Protein AF-A0A6P0WTE1-F1 (afdb_monomer_lite)

Structure (mmCIF, N/CA/C/O backbone):
data_AF-A0A6P0WTE1-F1
#
_entry.id   AF-A0A6P0WTE1-F1
#
loop_
_atom_site.group_PDB
_atom_site.id
_atom_site.type_symbol
_atom_site.label_atom_id
_atom_site.label_alt_id
_atom_site.label_comp_id
_atom_site.label_asym_id
_atom_site.label_entity_id
_atom_site.label_seq_id
_atom_site.pdbx_PDB_ins_code
_atom_site.Cartn_x
_atom_site.Cartn_y
_atom_site.Cartn_z
_atom_site.occupancy
_atom_site.B_iso_or_equiv
_atom_site.auth_seq_id
_atom_site.auth_comp_id
_atom_site.auth_asym_id
_atom_site.auth_atom_id
_atom_site.pdbx_PDB_model_num
ATOM 1 N N . MET A 1 1 ? 25.886 -4.521 0.722 1.00 38.94 1 MET A N 1
ATOM 2 C CA . MET A 1 1 ? 25.601 -5.226 -0.549 1.00 38.94 1 MET A CA 1
ATOM 3 C C . MET A 1 1 ? 24.266 -5.956 -0.411 1.00 38.94 1 MET A C 1
ATOM 5 O O . MET A 1 1 ? 24.260 -7.051 0.119 1.00 38.94 1 MET A O 1
ATOM 9 N N . GLN A 1 2 ? 23.143 -5.344 -0.802 1.00 45.38 2 GLN A N 1
ATOM 10 C CA . GLN A 1 2 ? 21.800 -5.975 -0.802 1.00 45.38 2 GLN A CA 1
ATOM 11 C C . GLN A 1 2 ? 21.003 -5.595 -2.067 1.00 45.38 2 GLN A C 1
ATOM 13 O O . GLN A 1 2 ? 19.781 -5.493 -2.055 1.00 45.38 2 GLN A O 1
ATOM 18 N N . THR A 1 3 ? 21.693 -5.298 -3.169 1.00 50.62 3 THR A N 1
ATOM 19 C CA . THR A 1 3 ? 21.048 -4.860 -4.416 1.00 50.62 3 THR A CA 1
ATOM 20 C C . THR A 1 3 ? 20.651 -6.029 -5.317 1.00 50.62 3 THR A C 1
ATOM 22 O O . THR A 1 3 ? 19.677 -5.904 -6.045 1.00 50.62 3 THR A O 1
ATOM 25 N N . ILE A 1 4 ? 21.336 -7.177 -5.238 1.00 49.88 4 ILE A N 1
ATOM 26 C CA . ILE A 1 4 ? 21.126 -8.305 -6.165 1.00 49.88 4 ILE A CA 1
ATOM 27 C C . ILE A 1 4 ? 19.873 -9.126 -5.807 1.00 49.88 4 ILE A C 1
ATOM 29 O O . ILE A 1 4 ? 19.079 -9.424 -6.689 1.00 49.88 4 ILE A O 1
ATOM 33 N N . GLU A 1 5 ? 19.637 -9.434 -4.527 1.00 54.59 5 GLU A N 1
ATOM 34 C CA . GLU A 1 5 ? 18.471 -10.238 -4.095 1.00 54.59 5 GLU A CA 1
ATOM 35 C C . GLU A 1 5 ? 17.127 -9.522 -4.300 1.00 54.59 5 GLU A C 1
ATOM 37 O O . GLU A 1 5 ? 16.086 -10.145 -4.485 1.00 54.59 5 GLU A O 1
ATOM 42 N N . VAL A 1 6 ? 17.142 -8.190 -4.288 1.00 56.47 6 VAL A N 1
ATOM 43 C CA . VAL A 1 6 ? 15.938 -7.381 -4.504 1.00 56.47 6 VAL A CA 1
ATOM 44 C C . VAL A 1 6 ? 15.554 -7.409 -5.978 1.00 56.47 6 VAL A C 1
ATOM 46 O O . VAL A 1 6 ? 14.380 -7.559 -6.293 1.00 56.47 6 VAL A O 1
ATOM 49 N N . ILE A 1 7 ? 16.533 -7.300 -6.878 1.00 58.44 7 ILE A N 1
ATOM 50 C CA . ILE A 1 7 ? 16.295 -7.370 -8.323 1.00 58.44 7 ILE A CA 1
ATOM 51 C C . ILE A 1 7 ? 15.656 -8.725 -8.670 1.00 58.44 7 ILE A C 1
ATOM 53 O O . ILE A 1 7 ? 14.610 -8.754 -9.312 1.00 58.44 7 ILE A O 1
ATOM 57 N N . THR A 1 8 ? 16.167 -9.826 -8.107 1.00 62.34 8 THR A N 1
ATOM 58 C CA . THR A 1 8 ? 15.653 -11.174 -8.400 1.00 62.34 8 THR A CA 1
ATOM 59 C C . THR A 1 8 ? 14.262 -11.459 -7.832 1.00 62.34 8 THR A C 1
ATOM 61 O O . THR A 1 8 ? 13.545 -12.290 -8.384 1.00 62.34 8 THR A O 1
ATOM 64 N N . MET A 1 9 ? 13.844 -10.803 -6.743 1.00 77.31 9 MET A N 1
ATOM 65 C CA . MET A 1 9 ? 12.478 -10.947 -6.228 1.00 77.31 9 MET A CA 1
ATOM 66 C C . MET A 1 9 ? 11.468 -10.230 -7.127 1.00 77.31 9 MET A C 1
ATOM 68 O O . MET A 1 9 ? 10.449 -10.816 -7.468 1.00 77.31 9 MET A O 1
ATOM 72 N N . PHE A 1 10 ? 11.737 -8.988 -7.537 1.00 78.56 10 PHE A N 1
ATOM 73 C CA . PHE A 1 10 ? 10.809 -8.240 -8.390 1.00 78.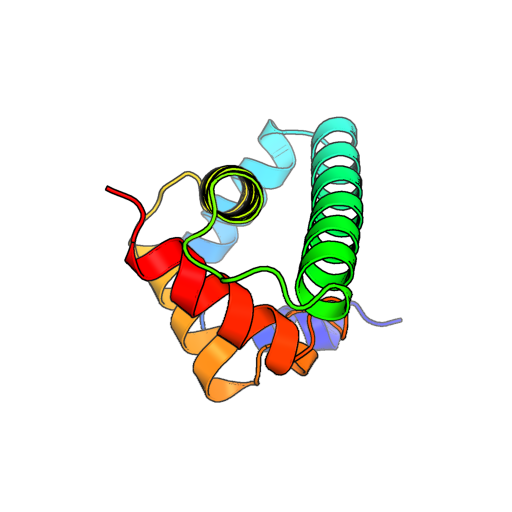56 10 PHE A CA 1
ATOM 74 C C . PHE A 1 10 ? 10.727 -8.844 -9.806 1.00 78.56 10 PHE A C 1
ATOM 76 O O . PHE A 1 10 ? 9.631 -8.986 -10.341 1.00 78.56 10 PHE A O 1
ATOM 83 N N . GLU A 1 11 ? 11.837 -9.319 -10.376 1.00 84.62 11 GLU A N 1
ATOM 84 C CA . GLU A 1 11 ? 11.866 -9.988 -11.692 1.00 84.62 11 GLU A CA 1
ATOM 85 C C . GLU A 1 11 ? 11.005 -11.260 -11.782 1.00 84.62 11 GLU A C 1
ATOM 87 O O . GLU A 1 11 ? 10.597 -11.653 -12.871 1.00 84.62 11 GLU A O 1
ATOM 92 N N . LYS A 1 12 ? 10.687 -11.908 -10.653 1.00 87.38 12 LYS A N 1
ATOM 93 C CA . LYS A 1 12 ? 9.783 -13.072 -10.638 1.00 87.38 12 LYS A CA 1
ATOM 94 C C . LYS A 1 12 ? 8.311 -12.702 -10.856 1.00 87.38 12 LYS A C 1
ATOM 96 O O . LYS A 1 12 ? 7.530 -13.569 -11.237 1.00 87.38 12 LYS A O 1
ATOM 101 N N . TYR A 1 13 ? 7.920 -11.458 -10.569 1.00 90.88 13 TYR A N 1
ATOM 102 C CA . TYR A 1 13 ? 6.507 -11.057 -10.489 1.00 90.88 13 TYR A CA 1
ATOM 103 C C . TYR A 1 13 ? 6.141 -9.922 -11.436 1.00 90.88 13 TYR A C 1
ATOM 105 O O . TYR A 1 13 ? 4.971 -9.808 -11.803 1.00 90.88 13 TYR A O 1
ATOM 113 N N . TYR A 1 14 ? 7.116 -9.107 -11.833 1.00 91.44 14 TYR A N 1
ATOM 114 C CA . TYR A 1 14 ? 6.942 -8.025 -12.792 1.00 91.44 14 TYR A CA 1
ATOM 115 C C . TYR A 1 14 ? 7.529 -8.420 -14.145 1.00 91.44 14 TYR A C 1
ATOM 117 O O . TYR A 1 14 ? 8.598 -9.027 -14.212 1.00 91.44 14 TYR A O 1
ATOM 125 N N . THR A 1 15 ? 6.841 -8.061 -15.229 1.00 93.25 15 THR A N 1
ATOM 126 C CA . THR A 1 15 ? 7.399 -8.227 -16.579 1.00 93.25 15 THR A CA 1
ATOM 127 C C . THR A 1 15 ? 8.513 -7.202 -16.828 1.00 93.25 15 THR A C 1
ATOM 129 O O . THR A 1 15 ? 8.564 -6.177 -16.137 1.00 93.25 15 THR A O 1
ATOM 132 N N . PRO A 1 16 ? 9.401 -7.420 -17.816 1.00 92.00 16 PRO A N 1
ATOM 133 C CA . PRO A 1 16 ? 10.406 -6.424 -18.188 1.00 92.00 16 PRO A CA 1
ATOM 134 C C . PRO A 1 16 ? 9.807 -5.047 -18.500 1.00 92.00 16 PRO A C 1
ATOM 136 O O . PRO A 1 16 ? 10.368 -4.031 -18.102 1.00 92.00 16 PRO A O 1
ATOM 139 N N . GLU A 1 17 ? 8.643 -5.008 -19.149 1.00 91.31 17 GLU A N 1
ATOM 140 C CA . GLU A 1 17 ? 7.932 -3.772 -19.486 1.00 91.31 17 GLU A CA 1
ATOM 141 C C . GLU A 1 17 ? 7.446 -3.050 -18.224 1.00 91.31 17 GLU A C 1
ATOM 143 O O . GLU A 1 17 ? 7.646 -1.847 -18.084 1.00 91.31 17 GLU A O 1
ATOM 148 N N . GLN A 1 18 ? 6.883 -3.791 -17.263 1.00 92.50 18 GLN A N 1
ATOM 149 C CA . GLN A 1 18 ? 6.442 -3.233 -15.981 1.00 92.50 18 GLN A CA 1
ATOM 150 C C . GLN A 1 18 ? 7.618 -2.693 -15.155 1.00 92.50 18 GLN A C 1
ATOM 152 O O . GLN A 1 18 ? 7.503 -1.659 -14.497 1.00 92.50 18 GLN A O 1
ATOM 157 N N . LEU A 1 19 ? 8.762 -3.386 -15.173 1.00 91.44 19 LEU A N 1
ATOM 158 C CA . LEU A 1 19 ? 9.975 -2.928 -14.494 1.00 91.44 19 LEU A CA 1
ATOM 159 C C . LEU A 1 19 ? 10.544 -1.659 -15.134 1.00 91.44 19 LEU A C 1
ATOM 161 O O . LEU A 1 19 ? 10.992 -0.771 -14.405 1.00 91.44 19 LEU A O 1
ATOM 165 N N . GLU A 1 20 ? 10.515 -1.559 -16.465 1.00 91.50 20 GLU A N 1
ATOM 166 C CA . GLU A 1 20 ? 10.954 -0.349 -17.158 1.00 91.50 20 GLU A CA 1
ATOM 167 C C . GLU A 1 20 ? 10.007 0.822 -16.864 1.00 91.50 20 GLU A C 1
ATOM 169 O O . GLU A 1 20 ? 10.491 1.894 -16.516 1.00 91.50 20 GLU A O 1
ATOM 174 N N . GLU A 1 21 ? 8.686 0.612 -16.837 1.00 91.69 21 GLU A N 1
ATOM 175 C CA . GLU A 1 21 ? 7.711 1.645 -16.446 1.00 91.69 21 GLU A CA 1
ATOM 176 C C . GLU A 1 21 ? 7.957 2.157 -15.013 1.00 91.69 21 GLU A C 1
ATOM 178 O O . GLU A 1 21 ? 8.020 3.365 -14.769 1.00 91.69 21 GLU A O 1
ATOM 183 N N . LEU A 1 22 ? 8.180 1.254 -14.049 1.00 89.75 22 LEU A N 1
ATOM 184 C CA . LEU A 1 22 ? 8.521 1.629 -12.669 1.00 89.75 22 LEU A CA 1
ATOM 185 C C . LEU A 1 22 ? 9.847 2.403 -12.587 1.00 89.75 22 LEU A C 1
ATOM 187 O O . LEU A 1 22 ? 10.003 3.309 -11.758 1.00 89.75 22 LEU A O 1
ATOM 191 N N . LYS A 1 23 ? 10.822 2.053 -13.430 1.00 89.88 23 LYS A N 1
ATOM 192 C CA . LYS A 1 23 ? 12.127 2.716 -13.496 1.00 89.88 23 LYS A CA 1
ATOM 193 C C . LYS A 1 23 ? 12.028 4.103 -14.126 1.00 89.88 23 LYS A C 1
ATOM 195 O O . LYS A 1 23 ? 12.561 5.049 -13.546 1.00 89.88 23 LYS A O 1
ATOM 200 N N . GLU A 1 24 ? 11.333 4.245 -15.249 1.00 90.69 24 GLU A N 1
ATOM 201 C CA . GLU A 1 24 ? 11.046 5.533 -15.888 1.00 90.69 24 GLU A CA 1
ATOM 202 C C . GLU A 1 24 ? 10.300 6.455 -14.925 1.00 90.69 24 GLU A C 1
ATOM 204 O O . GLU A 1 24 ? 10.667 7.616 -14.746 1.00 90.69 24 GLU A O 1
ATOM 209 N N . ARG A 1 25 ? 9.315 5.915 -14.203 1.00 87.44 25 ARG A N 1
ATOM 210 C CA . ARG A 1 25 ? 8.580 6.657 -13.181 1.00 87.44 25 ARG A CA 1
ATOM 211 C C . ARG A 1 25 ? 9.484 7.156 -12.059 1.00 87.44 25 ARG A C 1
ATOM 213 O O . ARG A 1 25 ? 9.402 8.326 -11.687 1.00 87.44 25 ARG A O 1
ATOM 220 N N . ARG A 1 26 ? 10.369 6.302 -11.534 1.00 86.69 26 ARG A N 1
ATOM 221 C CA . ARG A 1 26 ? 11.364 6.703 -10.526 1.00 86.69 26 ARG A CA 1
ATOM 222 C C . ARG A 1 26 ? 12.240 7.849 -11.039 1.00 86.69 26 ARG A C 1
ATOM 224 O O . ARG A 1 26 ? 12.500 8.790 -10.295 1.00 86.69 26 ARG A O 1
ATOM 231 N N . GLN A 1 27 ? 12.677 7.780 -12.295 1.00 88.88 27 GLN A N 1
ATOM 232 C CA . GLN A 1 27 ? 13.482 8.833 -12.920 1.00 88.88 27 GLN A CA 1
ATOM 233 C C . GLN A 1 27 ? 12.690 10.135 -13.092 1.00 88.88 27 GLN A C 1
ATOM 235 O O . GLN A 1 27 ? 13.220 11.207 -12.814 1.00 88.88 27 GLN A O 1
ATOM 240 N N . MET A 1 28 ? 11.418 10.048 -13.492 1.00 89.06 28 MET A N 1
ATOM 241 C CA . MET A 1 28 ? 10.535 11.201 -13.675 1.00 89.06 28 MET A CA 1
ATOM 242 C C . MET A 1 28 ? 10.205 11.909 -12.354 1.00 89.06 28 MET A C 1
ATOM 244 O O . MET A 1 28 ? 10.153 13.136 -12.309 1.00 89.06 28 MET A O 1
ATOM 248 N N . LEU A 1 29 ? 9.966 11.148 -11.281 1.00 86.50 29 LEU A N 1
ATOM 249 C CA . LEU A 1 29 ? 9.701 11.697 -9.948 1.00 86.50 29 LEU A CA 1
ATOM 250 C C . LEU A 1 29 ? 10.949 12.348 -9.338 1.00 86.50 29 LEU A C 1
ATOM 252 O O . LEU A 1 29 ? 10.827 13.341 -8.620 1.00 86.50 29 LEU A O 1
ATOM 256 N N . GLY A 1 30 ? 12.131 11.813 -9.649 1.00 90.62 30 GLY A N 1
ATOM 257 C CA . GLY A 1 30 ? 13.398 12.253 -9.080 1.00 90.62 30 GLY A CA 1
ATOM 258 C C . GLY A 1 30 ? 13.623 11.731 -7.658 1.00 90.62 30 GLY A C 1
ATOM 259 O O . GLY A 1 30 ? 12.708 11.255 -6.982 1.00 90.62 30 GLY A O 1
ATOM 260 N N . GLU A 1 31 ? 14.872 11.813 -7.198 1.00 87.31 31 GLU A N 1
ATOM 261 C CA . GLU A 1 31 ? 15.285 11.269 -5.897 1.00 87.31 31 GLU A CA 1
ATOM 262 C C . GLU A 1 31 ? 14.558 11.937 -4.723 1.00 87.31 31 GLU A C 1
ATOM 264 O O . GLU A 1 31 ? 14.134 11.243 -3.801 1.00 87.31 31 GLU A O 1
ATOM 269 N N . ASP A 1 32 ? 14.325 13.250 -4.794 1.00 88.56 32 ASP A N 1
ATOM 270 C CA . ASP A 1 32 ? 13.653 14.004 -3.731 1.00 88.56 32 ASP A CA 1
ATOM 271 C C . ASP A 1 32 ? 12.224 13.509 -3.488 1.00 88.56 32 ASP A C 1
ATOM 273 O O . ASP A 1 32 ? 11.837 13.237 -2.351 1.00 88.56 32 ASP A O 1
ATOM 277 N N . LYS A 1 33 ? 11.433 13.326 -4.554 1.00 88.25 33 LYS A N 1
ATOM 278 C CA . LYS A 1 33 ? 10.064 12.811 -4.413 1.00 88.25 33 LYS A CA 1
ATOM 279 C C . LYS A 1 33 ? 10.036 11.349 -4.005 1.00 88.25 33 LYS A C 1
ATOM 281 O O . LYS A 1 33 ? 9.141 10.951 -3.268 1.00 88.25 33 LYS A O 1
ATOM 286 N N . MET A 1 34 ? 11.002 10.555 -4.458 1.00 86.19 34 MET A N 1
ATOM 287 C CA . MET A 1 34 ? 11.125 9.165 -4.025 1.00 86.19 34 MET A CA 1
ATOM 288 C C . MET A 1 34 ? 11.422 9.064 -2.529 1.00 86.19 34 MET A C 1
ATOM 290 O O . MET A 1 34 ? 10.828 8.234 -1.843 1.00 86.19 34 MET A O 1
ATOM 294 N N . HIS A 1 35 ? 12.307 9.921 -2.019 1.00 88.25 35 HIS A N 1
ATOM 295 C CA . HIS A 1 35 ? 12.605 9.989 -0.594 1.00 88.25 35 HIS A CA 1
ATOM 296 C C . HIS A 1 35 ? 11.382 10.466 0.195 1.00 88.25 35 HIS A C 1
ATOM 298 O O . HIS A 1 35 ? 11.015 9.839 1.185 1.00 88.25 35 HIS A O 1
ATOM 304 N N . GLN A 1 36 ? 10.694 11.504 -0.284 1.00 90.44 36 GLN A N 1
ATOM 305 C CA . GLN A 1 36 ? 9.465 11.990 0.338 1.00 90.44 36 GLN A CA 1
ATOM 306 C C . GLN A 1 36 ? 8.391 10.892 0.415 1.00 90.44 36 GLN A C 1
ATOM 308 O O . GLN A 1 36 ? 7.848 10.645 1.487 1.00 90.44 36 GLN A O 1
ATOM 313 N N . ALA A 1 37 ? 8.150 10.162 -0.677 1.00 89.00 37 ALA A N 1
ATOM 314 C CA . ALA A 1 37 ? 7.207 9.044 -0.694 1.00 89.00 37 ALA A CA 1
ATOM 315 C C . ALA A 1 37 ? 7.613 7.921 0.276 1.00 89.00 37 ALA A C 1
ATOM 317 O O . ALA A 1 37 ? 6.760 7.299 0.907 1.00 89.00 37 ALA A O 1
ATOM 318 N N . GLN A 1 38 ? 8.916 7.665 0.435 1.00 89.19 38 GLN A N 1
ATOM 319 C CA . GLN A 1 38 ? 9.407 6.701 1.418 1.00 89.19 38 GLN A CA 1
ATOM 320 C C . GLN A 1 38 ? 9.123 7.160 2.855 1.00 89.19 38 GLN A C 1
ATOM 322 O O . GLN A 1 38 ? 8.712 6.336 3.670 1.00 89.19 38 GLN A O 1
ATOM 327 N N . VAL A 1 39 ? 9.324 8.444 3.164 1.00 92.38 39 VAL A N 1
ATOM 328 C CA . VAL A 1 39 ? 9.006 9.024 4.480 1.00 92.38 39 VAL A CA 1
ATOM 329 C C . VAL A 1 39 ? 7.505 8.938 4.750 1.00 92.38 39 VAL A C 1
ATOM 331 O O . VAL A 1 39 ? 7.114 8.389 5.776 1.00 92.38 39 VAL A O 1
ATOM 334 N N . GLU A 1 40 ? 6.672 9.367 3.800 1.00 93.62 40 GLU A N 1
ATOM 335 C CA . GLU A 1 40 ? 5.208 9.293 3.908 1.00 93.62 40 GLU A CA 1
ATOM 336 C C . GLU A 1 40 ? 4.726 7.858 4.136 1.00 93.62 40 GLU A C 1
ATOM 338 O O . GLU A 1 40 ? 3.840 7.616 4.955 1.00 93.62 40 GLU A O 1
ATOM 343 N N . TRP A 1 41 ? 5.348 6.879 3.473 1.00 93.75 41 TRP A N 1
ATOM 344 C CA . TRP A 1 41 ? 5.035 5.469 3.685 1.00 93.75 41 TRP A CA 1
ATOM 345 C C . TRP A 1 41 ? 5.374 4.996 5.103 1.00 93.75 41 TRP A C 1
ATOM 347 O O . TRP A 1 41 ? 4.578 4.288 5.720 1.00 93.75 41 TRP A O 1
ATOM 357 N N . GLN A 1 42 ? 6.534 5.386 5.643 1.00 92.81 42 GLN A N 1
ATOM 358 C CA . GLN A 1 42 ? 6.917 5.032 7.015 1.00 92.81 42 GLN A CA 1
ATOM 359 C C . GLN A 1 42 ? 5.981 5.672 8.046 1.00 92.81 42 GLN A C 1
ATOM 361 O O . GLN A 1 42 ? 5.507 4.988 8.954 1.00 92.81 42 GLN A O 1
ATOM 366 N N . GLU A 1 43 ? 5.678 6.960 7.888 1.00 95.38 43 GLU A N 1
ATOM 367 C CA . GLU A 1 43 ? 4.768 7.686 8.778 1.00 95.38 43 GLU A CA 1
ATOM 368 C C . GLU A 1 43 ? 3.355 7.102 8.745 1.00 95.38 43 GLU A C 1
ATOM 370 O O . GLU A 1 43 ? 2.709 6.974 9.788 1.00 95.38 43 GLU A O 1
ATOM 375 N N . LEU A 1 44 ? 2.875 6.714 7.562 1.00 96.44 44 LEU A N 1
ATOM 376 C CA . LEU A 1 44 ? 1.567 6.095 7.408 1.00 96.44 44 LEU A CA 1
ATOM 377 C C . LEU A 1 44 ? 1.494 4.737 8.118 1.00 96.44 44 LEU A C 1
ATOM 379 O O . LEU A 1 44 ? 0.526 4.473 8.830 1.00 96.44 44 LEU A O 1
ATOM 383 N N . ILE A 1 45 ? 2.512 3.883 7.965 1.00 95.19 45 ILE A N 1
ATOM 384 C CA . ILE A 1 45 ? 2.564 2.583 8.653 1.00 95.19 45 ILE A CA 1
ATOM 385 C C . ILE A 1 45 ? 2.502 2.771 10.173 1.00 95.19 45 ILE A C 1
ATOM 387 O O . ILE A 1 45 ? 1.777 2.0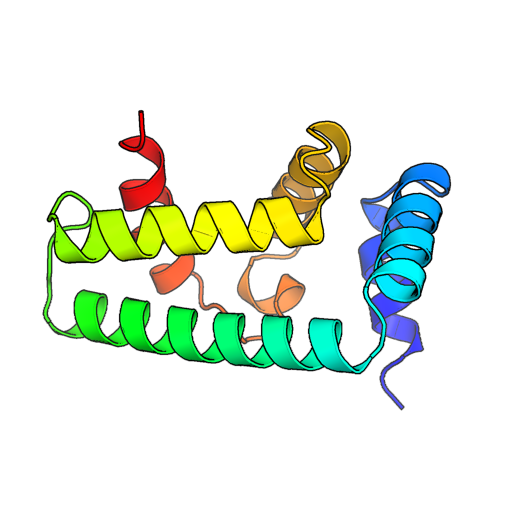43 10.852 1.00 95.19 45 ILE A O 1
ATOM 391 N N . GLU A 1 46 ? 3.218 3.757 10.712 1.00 96.06 46 GLU A N 1
ATOM 392 C CA . GLU A 1 46 ? 3.223 4.030 12.151 1.00 96.06 46 GLU A CA 1
ATOM 393 C C . GLU A 1 46 ? 1.862 4.534 12.658 1.00 96.06 46 GLU A C 1
ATOM 395 O O . GLU A 1 46 ? 1.378 4.102 13.709 1.00 96.06 46 GLU A O 1
ATOM 400 N N . GLN A 1 47 ? 1.191 5.394 11.889 1.00 97.00 47 GLN A N 1
ATOM 401 C CA . GLN A 1 47 ? -0.166 5.849 12.206 1.00 97.00 47 GLN A CA 1
ATOM 402 C C . GLN A 1 47 ? -1.164 4.688 12.211 1.00 97.00 47 GLN A C 1
ATOM 404 O O . GLN A 1 47 ? -1.976 4.567 13.129 1.00 97.00 47 GLN A O 1
ATOM 409 N N . VAL A 1 48 ? -1.069 3.791 11.229 1.00 96.75 48 VAL A N 1
ATOM 410 C CA . VAL A 1 48 ? -1.903 2.587 11.168 1.00 96.75 48 VAL A CA 1
ATOM 411 C C . VAL A 1 48 ? -1.659 1.691 12.378 1.00 96.75 48 VAL A C 1
ATOM 413 O O . VAL A 1 48 ? -2.615 1.256 13.021 1.00 96.75 48 VAL A O 1
ATOM 416 N N . ARG A 1 49 ? -0.394 1.439 12.732 1.00 95.88 49 ARG A N 1
ATOM 417 C CA . ARG A 1 49 ? -0.040 0.653 13.923 1.00 95.88 49 ARG A CA 1
ATOM 418 C C . ARG A 1 49 ? -0.578 1.280 15.200 1.00 95.88 49 ARG A C 1
ATOM 420 O O . ARG A 1 49 ? -1.060 0.562 16.071 1.00 95.88 49 ARG A O 1
ATOM 427 N N . THR A 1 50 ? -0.548 2.606 15.288 1.00 96.94 50 THR A N 1
ATOM 428 C CA . THR A 1 50 ? -1.098 3.354 16.419 1.00 96.94 50 THR A CA 1
ATOM 429 C C . THR A 1 50 ? -2.609 3.154 16.546 1.00 96.94 50 THR A C 1
ATOM 431 O O . THR A 1 50 ? -3.090 2.849 17.637 1.00 96.94 50 THR A O 1
ATOM 434 N N . GLU A 1 51 ? -3.372 3.280 15.457 1.00 97.44 51 GLU A N 1
ATOM 435 C CA . GLU A 1 51 ? -4.825 3.044 15.475 1.00 97.44 51 GLU A CA 1
ATOM 436 C C . GLU A 1 51 ? -5.175 1.577 15.754 1.00 97.44 51 GLU A C 1
ATOM 438 O O . GLU A 1 51 ? -6.074 1.284 16.546 1.00 97.44 51 GLU A O 1
ATOM 443 N N . MET A 1 52 ? -4.400 0.645 15.200 1.00 96.31 52 MET A N 1
ATOM 444 C CA . MET A 1 52 ? -4.547 -0.779 15.483 1.00 96.31 52 MET A CA 1
ATOM 445 C C . MET A 1 52 ? -4.280 -1.097 16.964 1.00 96.31 52 MET A C 1
ATOM 447 O O . MET A 1 52 ? -5.036 -1.851 17.574 1.00 96.31 52 MET A O 1
ATOM 451 N N . ALA A 1 53 ? -3.252 -0.496 17.572 1.00 95.94 53 ALA A N 1
ATOM 452 C CA . ALA A 1 53 ? -2.924 -0.677 18.988 1.00 95.94 53 ALA A CA 1
ATOM 453 C C . ALA A 1 53 ? -3.984 -0.082 19.931 1.00 95.94 53 ALA A C 1
ATOM 455 O O . ALA A 1 53 ? -4.185 -0.596 21.032 1.00 95.94 53 ALA A O 1
ATOM 456 N N . LYS A 1 54 ? -4.693 0.970 19.500 1.00 96.56 54 LYS A N 1
ATOM 457 C CA . LYS A 1 54 ? -5.858 1.520 20.215 1.00 96.56 54 LYS A CA 1
ATOM 458 C C . LYS A 1 54 ? -7.097 0.624 20.124 1.00 96.56 54 LYS A C 1
ATOM 460 O O . LYS A 1 54 ? -8.047 0.844 20.871 1.00 96.56 54 LYS A O 1
ATOM 465 N N . GLY A 1 55 ? -7.104 -0.362 19.225 1.00 95.75 55 GLY A N 1
ATOM 466 C CA . GLY A 1 55 ? -8.281 -1.176 18.930 1.00 95.75 55 GLY A CA 1
ATOM 467 C C . GLY A 1 55 ? -9.340 -0.425 18.120 1.00 95.75 55 GLY A C 1
ATOM 468 O O . GLY A 1 55 ? -10.516 -0.772 18.199 1.00 95.75 55 GLY A O 1
ATOM 469 N N . THR A 1 56 ? -8.951 0.614 17.371 1.00 96.62 56 THR A N 1
ATOM 470 C CA . THR A 1 56 ? -9.870 1.340 16.489 1.00 96.62 56 THR A CA 1
ATOM 471 C C . THR A 1 56 ? -10.365 0.397 15.388 1.00 96.62 56 THR A C 1
ATOM 473 O O . THR A 1 56 ? -9.575 -0.325 14.777 1.00 96.62 56 THR A O 1
ATOM 476 N N . GLU A 1 57 ? -11.668 0.389 15.109 1.00 95.31 57 GLU A N 1
ATOM 477 C CA . GLU A 1 57 ? -12.241 -0.481 14.077 1.00 95.31 57 GLU A CA 1
ATOM 478 C C . GLU A 1 57 ? -11.746 -0.078 12.674 1.00 95.31 57 GLU A C 1
ATOM 480 O O . GLU A 1 57 ? -11.711 1.116 12.362 1.00 95.31 57 GLU A O 1
ATOM 485 N N . PRO A 1 58 ? -11.444 -1.031 11.766 1.00 94.69 58 PRO A N 1
ATOM 486 C CA . PRO A 1 58 ? -11.030 -0.724 10.392 1.00 94.69 58 PRO A CA 1
ATOM 487 C C . PRO A 1 58 ? -12.030 0.142 9.615 1.00 94.69 58 PRO A C 1
ATOM 489 O O . PRO A 1 58 ? -11.677 0.796 8.635 1.00 94.69 58 PRO A O 1
ATOM 492 N N . THR A 1 59 ? -13.295 0.132 10.036 1.00 93.94 59 THR A N 1
ATOM 493 C CA . THR A 1 59 ? -14.397 0.875 9.417 1.00 93.94 59 THR A CA 1
ATOM 494 C C . THR A 1 59 ? -14.547 2.294 9.970 1.00 93.94 59 THR A C 1
ATOM 496 O O . THR A 1 59 ? -15.377 3.053 9.471 1.00 93.94 59 THR A O 1
ATOM 499 N N . SER A 1 60 ? -13.817 2.649 11.030 1.00 95.81 60 SER A N 1
ATOM 500 C CA . SER A 1 60 ? -13.890 3.969 11.652 1.00 95.81 60 SER A CA 1
ATOM 501 C C . SER A 1 60 ? -13.304 5.043 10.740 1.00 95.81 60 SER A C 1
ATOM 503 O O . SER A 1 60 ? -12.322 4.814 10.038 1.00 95.81 60 SER A O 1
ATOM 505 N N . GLU A 1 61 ? -13.872 6.247 10.806 1.00 94.62 61 GLU A N 1
ATOM 506 C CA . GLU A 1 61 ? -13.426 7.421 10.044 1.00 94.62 61 GLU A CA 1
ATOM 507 C C . GLU A 1 61 ? -11.899 7.655 10.057 1.00 94.62 61 GLU A C 1
ATOM 509 O O . GLU A 1 61 ? -11.332 7.757 8.968 1.00 94.62 61 GLU A O 1
ATOM 514 N N . PRO A 1 62 ? -11.190 7.662 11.209 1.00 94.81 62 PRO A N 1
ATOM 515 C CA . PRO A 1 62 ? -9.733 7.829 11.218 1.00 94.81 62 PRO A CA 1
ATOM 516 C C . PRO A 1 62 ? -8.998 6.764 10.394 1.00 94.81 62 PRO A C 1
ATOM 518 O O . PRO A 1 62 ? -8.066 7.084 9.662 1.00 94.81 62 PRO A O 1
ATOM 521 N N . VAL A 1 63 ? -9.439 5.507 10.443 1.00 96.38 63 VAL A N 1
ATOM 522 C CA . VAL A 1 63 ? -8.789 4.403 9.722 1.00 96.38 63 VAL A CA 1
ATOM 523 C C . VAL A 1 63 ? -9.122 4.443 8.235 1.00 96.38 63 VAL A C 1
ATOM 525 O O . VAL A 1 63 ? -8.274 4.137 7.401 1.00 96.38 63 VAL A O 1
ATOM 528 N N . GLN A 1 64 ? -10.326 4.889 7.877 1.00 96.75 64 GLN A N 1
ATOM 529 C CA . GLN A 1 64 ? -10.707 5.105 6.482 1.00 96.75 64 GLN A CA 1
ATOM 530 C C . GLN A 1 64 ? -9.876 6.222 5.833 1.00 96.75 64 GLN A C 1
ATOM 532 O O . GLN A 1 64 ? -9.480 6.084 4.676 1.00 96.75 64 GLN A O 1
ATOM 537 N N . ILE A 1 65 ? -9.530 7.281 6.577 1.00 95.88 65 ILE A N 1
ATOM 538 C CA . ILE A 1 65 ? -8.594 8.319 6.109 1.00 95.88 65 ILE A CA 1
ATOM 539 C C . ILE A 1 65 ? -7.211 7.710 5.837 1.00 95.88 65 ILE A C 1
ATOM 541 O O . ILE A 1 65 ? -6.644 7.927 4.764 1.00 95.88 65 ILE A O 1
ATOM 545 N N . LEU A 1 66 ? -6.692 6.893 6.759 1.00 96.62 66 LEU A N 1
ATOM 546 C CA . LEU A 1 66 ? -5.417 6.193 6.562 1.00 96.62 66 LEU A CA 1
ATOM 547 C C . LEU A 1 66 ? -5.477 5.232 5.365 1.00 96.62 66 LEU A C 1
ATOM 549 O O . LEU A 1 66 ? -4.530 5.150 4.589 1.00 96.62 66 LEU A O 1
ATOM 553 N N . ALA A 1 67 ? -6.603 4.548 5.152 1.00 95.88 67 ALA A N 1
ATOM 554 C CA . ALA A 1 67 ? -6.791 3.647 4.018 1.00 95.88 67 ALA A CA 1
ATOM 555 C C . ALA A 1 67 ? -6.803 4.389 2.673 1.00 95.88 67 ALA A C 1
ATOM 557 O O . ALA A 1 67 ? -6.241 3.896 1.693 1.00 95.88 67 ALA A O 1
ATOM 558 N N . GLN A 1 68 ? -7.382 5.592 2.616 1.00 95.44 68 GLN A N 1
ATOM 559 C CA . GLN A 1 68 ? -7.312 6.446 1.427 1.00 95.44 68 GLN A CA 1
ATOM 560 C C . GLN A 1 68 ? -5.874 6.881 1.128 1.00 95.44 68 GLN A C 1
ATOM 562 O O . GLN A 1 68 ? -5.444 6.814 -0.024 1.00 95.44 68 GLN A O 1
ATOM 567 N N . GLN A 1 69 ? -5.118 7.280 2.154 1.00 95.12 69 GLN A N 1
ATOM 568 C CA . GLN A 1 69 ? -3.703 7.634 2.010 1.00 95.12 69 GLN A CA 1
ATOM 569 C C . GLN A 1 69 ? -2.868 6.432 1.551 1.00 95.12 69 GLN A C 1
ATOM 571 O O . GLN A 1 69 ? -2.057 6.558 0.636 1.00 95.12 69 GLN A O 1
ATOM 576 N N . TRP A 1 70 ? -3.136 5.248 2.105 1.00 95.00 70 TRP A N 1
ATOM 577 C CA . TRP A 1 70 ? -2.486 3.995 1.720 1.00 95.00 70 TRP A CA 1
ATOM 578 C C . TRP A 1 70 ? -2.711 3.668 0.246 1.00 95.00 70 TRP A C 1
ATOM 580 O O . TRP A 1 70 ? -1.757 3.422 -0.494 1.00 95.00 70 TRP A O 1
ATOM 590 N N . ARG A 1 71 ? -3.969 3.727 -0.209 1.00 92.56 71 ARG A N 1
ATOM 591 C CA . ARG A 1 71 ? -4.327 3.524 -1.619 1.00 92.56 71 ARG A CA 1
ATOM 592 C C . ARG A 1 71 ? -3.638 4.546 -2.518 1.00 92.56 71 ARG A C 1
ATOM 594 O O . ARG A 1 71 ? -3.116 4.170 -3.563 1.00 92.56 71 ARG A O 1
ATOM 601 N N . LYS A 1 72 ? -3.618 5.815 -2.110 1.00 92.56 72 LYS A N 1
ATOM 602 C CA . LYS A 1 72 ? -2.980 6.891 -2.870 1.00 92.56 72 LYS A CA 1
ATOM 603 C C . LYS A 1 72 ? -1.482 6.640 -3.047 1.00 92.56 72 LYS A C 1
ATOM 605 O O . LYS A 1 72 ? -1.006 6.727 -4.170 1.00 92.56 72 LYS A O 1
ATOM 610 N N . LEU A 1 73 ? -0.759 6.273 -1.989 1.00 91.31 73 LEU A N 1
ATOM 611 C CA . LEU A 1 73 ? 0.678 5.988 -2.080 1.00 91.31 73 LEU A CA 1
ATOM 612 C C . LEU A 1 73 ? 0.973 4.757 -2.949 1.00 91.31 73 LEU A C 1
ATOM 614 O O . LEU A 1 73 ? 1.917 4.782 -3.738 1.00 91.31 73 LEU A O 1
ATOM 618 N N . ILE A 1 74 ? 0.133 3.713 -2.891 1.00 90.12 74 ILE A N 1
ATOM 619 C CA . ILE A 1 74 ? 0.237 2.578 -3.824 1.00 90.12 74 ILE A CA 1
ATOM 620 C C . ILE A 1 74 ? 0.033 3.049 -5.266 1.00 90.12 74 ILE A C 1
ATOM 622 O O . ILE A 1 74 ? 0.857 2.736 -6.117 1.00 90.12 74 ILE A O 1
ATOM 626 N N . GLN A 1 75 ? -1.009 3.833 -5.548 1.00 90.19 75 GLN A N 1
ATOM 627 C CA . GLN A 1 75 ? -1.279 4.351 -6.895 1.00 90.19 75 GLN A CA 1
ATOM 628 C C . GLN A 1 75 ? -0.174 5.285 -7.395 1.00 90.19 75 GLN A C 1
ATOM 630 O O . GLN A 1 75 ? 0.197 5.261 -8.567 1.00 90.19 75 GLN A O 1
ATOM 635 N N . GLU A 1 76 ? 0.388 6.107 -6.513 1.00 88.06 76 GLU A N 1
ATOM 636 C CA . GLU A 1 76 ? 1.531 6.951 -6.833 1.00 88.06 76 GLU A CA 1
ATOM 637 C C . GLU A 1 76 ? 2.787 6.130 -7.113 1.00 88.06 76 GLU A C 1
ATOM 639 O O . GLU A 1 76 ? 3.596 6.556 -7.933 1.00 88.06 76 GLU A O 1
ATOM 644 N N . PHE A 1 77 ? 2.941 4.952 -6.513 1.00 85.50 77 PHE A N 1
ATOM 645 C CA . PHE A 1 77 ? 4.018 4.024 -6.839 1.00 85.50 77 PHE A CA 1
ATOM 646 C C . PHE A 1 77 ? 3.766 3.282 -8.162 1.00 85.50 77 PHE A C 1
ATOM 648 O O . PHE A 1 77 ? 4.647 3.255 -9.019 1.00 85.50 77 PHE A O 1
ATOM 655 N N . THR A 1 78 ? 2.569 2.725 -8.362 1.00 87.56 78 THR A N 1
ATOM 656 C CA . THR A 1 78 ? 2.211 1.921 -9.548 1.00 87.56 78 THR A CA 1
ATOM 657 C C . THR A 1 78 ? 1.859 2.754 -10.774 1.00 87.56 78 THR A C 1
ATOM 659 O O . THR A 1 78 ? 1.643 2.208 -11.849 1.00 87.56 78 THR A O 1
ATOM 662 N N . GLY A 1 79 ? 1.730 4.071 -10.618 1.00 86.50 79 GLY A N 1
ATOM 663 C CA . GLY A 1 79 ? 1.190 4.947 -11.654 1.00 86.50 79 GLY A CA 1
ATOM 664 C C . GLY A 1 79 ? -0.284 4.740 -11.954 1.00 86.50 79 GLY A C 1
ATOM 665 O O . GLY A 1 79 ? -0.754 5.217 -12.983 1.00 86.50 79 GLY A O 1
ATOM 666 N N . GLY A 1 80 ? -1.006 4.052 -11.068 1.00 86.50 80 GLY A N 1
ATOM 667 C CA . GLY A 1 80 ? -2.381 3.631 -11.308 1.00 86.50 80 GLY A CA 1
ATOM 668 C C . GLY A 1 80 ? -2.496 2.573 -12.406 1.00 86.50 80 GLY A C 1
ATOM 669 O O . GLY A 1 80 ? -3.598 2.351 -12.904 1.00 86.50 80 GLY A O 1
ATOM 670 N N . ASN A 1 81 ? -1.387 1.934 -12.802 1.00 90.38 81 ASN A N 1
ATOM 671 C CA . ASN A 1 81 ? -1.411 0.828 -13.745 1.00 90.38 81 ASN A CA 1
ATOM 672 C C . ASN A 1 81 ? -1.965 -0.427 -13.032 1.00 90.38 81 ASN A C 1
ATOM 674 O O . ASN A 1 81 ? -1.304 -0.973 -12.138 1.00 90.38 81 ASN A O 1
ATOM 678 N N . PRO A 1 82 ? -3.161 -0.917 -13.416 1.00 89.31 82 PRO A N 1
ATOM 679 C CA . PRO A 1 82 ? -3.806 -2.036 -12.736 1.00 89.31 82 PRO A CA 1
ATOM 680 C C . PRO A 1 82 ? -3.040 -3.356 -12.900 1.00 89.31 82 PRO A C 1
ATOM 682 O O . PRO A 1 82 ? -3.195 -4.255 -12.075 1.00 89.31 82 PRO A O 1
ATOM 685 N N . GLU A 1 83 ? -2.212 -3.502 -13.937 1.00 92.38 83 GLU A N 1
ATOM 686 C CA . GLU A 1 83 ? -1.390 -4.700 -14.128 1.00 92.38 83 GLU A CA 1
ATOM 687 C C . GLU A 1 83 ? -0.196 -4.719 -13.168 1.00 92.38 83 GLU A C 1
ATOM 689 O O . GLU A 1 83 ? 0.141 -5.770 -12.620 1.00 92.38 83 GLU A O 1
ATOM 694 N N . ILE A 1 84 ? 0.405 -3.554 -12.910 1.00 92.44 84 ILE A N 1
ATOM 695 C CA . ILE A 1 84 ? 1.474 -3.392 -11.915 1.00 92.44 84 ILE A CA 1
ATOM 696 C C . ILE A 1 84 ? 0.913 -3.620 -10.505 1.00 92.44 84 ILE A C 1
ATOM 698 O O . ILE A 1 84 ? 1.537 -4.317 -9.704 1.00 92.44 84 ILE A O 1
ATOM 702 N N . GLU A 1 85 ? -0.289 -3.114 -10.209 1.00 90.06 85 GLU A N 1
ATOM 703 C CA . GLU A 1 85 ? -0.983 -3.389 -8.940 1.00 90.06 85 GLU A CA 1
ATOM 704 C C . GLU A 1 85 ? -1.267 -4.887 -8.744 1.00 90.06 85 GLU A C 1
ATOM 706 O O . GLU A 1 85 ? -1.063 -5.424 -7.652 1.00 90.06 85 GLU A O 1
ATOM 711 N N . GLN A 1 86 ? -1.676 -5.599 -9.797 1.00 91.38 86 GLN A N 1
ATOM 712 C CA . GLN A 1 86 ? -1.865 -7.053 -9.740 1.00 91.38 86 GLN A CA 1
ATOM 713 C C . GLN A 1 86 ? -0.548 -7.799 -9.499 1.00 91.38 86 GLN A C 1
ATOM 715 O O . GLN A 1 86 ? -0.511 -8.731 -8.691 1.00 91.38 86 GLN A O 1
ATOM 720 N N . SER A 1 87 ? 0.541 -7.396 -10.160 1.00 92.69 87 SER A N 1
ATOM 721 C CA . SER A 1 87 ? 1.873 -7.961 -9.917 1.00 92.69 87 SER A CA 1
ATOM 722 C C . SER A 1 87 ? 2.325 -7.742 -8.468 1.00 92.69 87 SER A C 1
ATOM 724 O O . SER A 1 87 ? 2.788 -8.690 -7.829 1.00 92.69 87 SER A O 1
ATOM 726 N N . LEU A 1 88 ? 2.093 -6.550 -7.907 1.00 89.88 88 LEU A N 1
ATOM 727 C CA . LEU A 1 88 ? 2.343 -6.250 -6.494 1.00 89.88 88 LEU A CA 1
ATOM 728 C C . LEU A 1 88 ? 1.511 -7.139 -5.557 1.00 89.88 88 LEU A C 1
ATOM 730 O O . LEU A 1 88 ? 2.037 -7.688 -4.589 1.00 89.88 88 LEU A O 1
ATOM 734 N N . SER A 1 89 ? 0.225 -7.325 -5.862 1.00 88.81 89 SER A N 1
ATOM 735 C CA . SER A 1 89 ? -0.668 -8.184 -5.079 1.00 88.81 89 SER A CA 1
ATOM 736 C C . SER A 1 89 ? -0.194 -9.643 -5.057 1.00 88.81 89 SER A C 1
ATOM 738 O O . SER A 1 89 ? -0.091 -10.240 -3.984 1.00 88.81 89 SER A O 1
ATOM 740 N N . ARG A 1 90 ? 0.184 -10.203 -6.218 1.00 91.38 90 ARG A N 1
ATOM 741 C CA . ARG A 1 90 ? 0.747 -11.564 -6.310 1.00 91.38 90 ARG A CA 1
ATOM 742 C C . ARG A 1 90 ? 2.038 -11.703 -5.512 1.00 91.38 90 ARG A C 1
ATOM 744 O O . ARG A 1 90 ? 2.223 -12.703 -4.823 1.00 91.38 90 ARG A O 1
ATOM 751 N N . MET A 1 91 ? 2.897 -10.691 -5.584 1.00 90.56 91 MET A N 1
ATOM 752 C CA . MET A 1 91 ? 4.139 -10.626 -4.822 1.00 90.56 91 MET A CA 1
ATOM 753 C C . MET A 1 91 ? 3.879 -10.707 -3.315 1.00 90.56 91 MET A C 1
ATOM 755 O O . MET A 1 91 ? 4.438 -11.566 -2.636 1.00 90.56 91 MET A O 1
ATOM 759 N N . TYR A 1 92 ? 2.958 -9.891 -2.799 1.00 88.81 92 TYR A N 1
ATOM 760 C CA . TYR A 1 92 ? 2.585 -9.925 -1.382 1.00 88.81 92 TYR A CA 1
ATOM 761 C C . TYR A 1 92 ? 1.955 -11.251 -0.959 1.00 88.81 92 TYR A C 1
ATOM 763 O O . TYR A 1 92 ? 2.209 -11.714 0.152 1.00 88.81 92 TYR A O 1
ATOM 771 N N . GLN A 1 93 ? 1.164 -11.875 -1.833 1.00 88.25 93 GLN A N 1
ATOM 772 C CA . GLN A 1 93 ? 0.532 -13.159 -1.549 1.00 88.25 93 GLN A CA 1
ATOM 773 C C . GLN A 1 93 ? 1.543 -14.313 -1.468 1.00 88.25 93 GLN A C 1
ATOM 775 O O . GLN A 1 93 ? 1.381 -15.193 -0.626 1.00 88.25 93 GLN A O 1
ATOM 780 N N . GLN A 1 94 ? 2.554 -14.334 -2.342 1.00 89.44 94 GLN A N 1
ATOM 781 C CA . GLN A 1 94 ? 3.469 -15.475 -2.472 1.00 89.44 94 GLN A CA 1
ATOM 782 C C . GLN A 1 94 ? 4.737 -15.344 -1.622 1.00 89.44 94 GLN A C 1
ATOM 784 O O . GLN A 1 94 ? 5.138 -16.319 -0.994 1.00 89.44 94 GLN A O 1
ATOM 789 N N . GLU A 1 95 ? 5.349 -14.158 -1.552 1.00 88.12 95 GLU A N 1
ATOM 790 C CA . GLU A 1 95 ? 6.539 -13.937 -0.711 1.00 88.12 95 GLU A CA 1
ATOM 791 C C . GLU A 1 95 ? 6.172 -13.590 0.740 1.00 88.12 95 GLU A C 1
ATOM 793 O O . GLU A 1 95 ? 7.011 -13.661 1.638 1.00 88.12 95 GLU A O 1
ATOM 798 N N . GLY A 1 96 ? 4.916 -13.203 0.979 1.00 88.44 96 GLY A N 1
ATOM 799 C CA . GLY A 1 96 ? 4.460 -12.644 2.243 1.00 88.44 96 GLY A CA 1
ATOM 800 C C . GLY A 1 96 ? 4.800 -11.158 2.368 1.00 88.44 96 GLY A C 1
ATOM 801 O O . GLY A 1 96 ? 5.902 -10.707 2.049 1.00 88.44 96 GLY A O 1
ATOM 802 N N . VAL A 1 97 ? 3.847 -10.379 2.888 1.00 87.56 97 VAL A N 1
ATOM 803 C CA . VAL A 1 97 ? 3.964 -8.913 2.988 1.00 87.56 97 VAL A CA 1
ATOM 804 C C . VAL A 1 97 ? 5.196 -8.456 3.777 1.00 87.56 97 VAL A C 1
ATOM 806 O O . VAL A 1 97 ? 5.828 -7.472 3.398 1.00 87.56 97 VAL A O 1
ATOM 809 N N . ALA A 1 98 ? 5.592 -9.189 4.822 1.00 87.81 98 ALA A N 1
ATOM 810 C CA . ALA A 1 98 ? 6.780 -8.866 5.606 1.00 87.81 98 ALA A CA 1
ATOM 811 C C . ALA A 1 98 ? 8.049 -8.970 4.756 1.00 87.81 98 ALA A C 1
ATOM 813 O O . ALA A 1 98 ? 8.810 -8.012 4.684 1.00 87.81 98 ALA A O 1
ATOM 814 N N . ASN A 1 99 ? 8.247 -10.070 4.031 1.00 86.31 99 ASN A N 1
ATOM 815 C CA . ASN A 1 99 ? 9.420 -10.223 3.174 1.00 86.31 99 ASN A CA 1
ATOM 816 C C . ASN A 1 99 ? 9.406 -9.202 2.022 1.00 86.31 99 ASN A C 1
ATOM 818 O O . ASN A 1 99 ? 10.368 -8.458 1.827 1.00 86.31 99 ASN A O 1
ATOM 822 N N . ALA A 1 100 ? 8.271 -9.086 1.327 1.00 85.56 100 ALA A N 1
ATOM 823 C CA . ALA A 1 100 ? 8.117 -8.200 0.176 1.00 85.56 100 ALA A CA 1
ATOM 824 C C . ALA A 1 100 ? 8.296 -6.709 0.524 1.00 85.56 100 ALA A C 1
ATOM 826 O O . ALA A 1 100 ? 8.788 -5.930 -0.294 1.00 85.56 100 ALA A O 1
ATOM 827 N N . SER A 1 101 ? 7.932 -6.305 1.746 1.00 84.50 101 SER A N 1
ATOM 828 C CA . SER A 1 101 ? 8.105 -4.938 2.256 1.00 84.50 101 SER A CA 1
ATOM 829 C C . SER A 1 101 ? 9.410 -4.721 3.032 1.00 84.50 101 SER A C 1
ATOM 831 O O . SER A 1 101 ? 9.608 -3.646 3.595 1.00 84.50 101 SER A O 1
ATOM 833 N N . ARG A 1 102 ? 10.310 -5.715 3.088 1.00 84.69 102 ARG A N 1
ATOM 834 C CA . ARG A 1 102 ? 11.540 -5.696 3.907 1.00 84.69 102 ARG A CA 1
ATOM 835 C C . ARG A 1 102 ? 11.281 -5.428 5.393 1.00 84.69 102 ARG A C 1
ATOM 837 O O . ARG A 1 102 ? 11.974 -4.643 6.033 1.00 84.69 102 ARG A O 1
ATOM 844 N N . ASN A 1 103 ? 10.276 -6.100 5.932 1.00 85.62 103 ASN A N 1
ATOM 845 C CA . ASN A 1 103 ? 9.780 -6.009 7.301 1.00 85.62 103 ASN A CA 1
ATOM 846 C C . ASN A 1 103 ? 9.211 -4.635 7.681 1.00 85.62 103 ASN A C 1
ATOM 848 O O . ASN A 1 103 ? 8.968 -4.389 8.860 1.00 85.62 103 ASN A O 1
ATOM 852 N N . ALA A 1 104 ? 8.957 -3.751 6.708 1.00 86.00 104 ALA A N 1
ATOM 853 C CA . ALA A 1 104 ? 8.263 -2.498 6.981 1.00 86.00 104 ALA A CA 1
ATOM 854 C C . ALA A 1 104 ? 6.819 -2.761 7.433 1.00 86.00 104 ALA A C 1
ATOM 856 O O . ALA A 1 104 ? 6.343 -2.125 8.370 1.00 86.00 104 ALA A O 1
ATOM 857 N N . ILE A 1 105 ? 6.145 -3.735 6.813 1.00 91.38 105 ILE A N 1
ATOM 858 C CA . ILE A 1 105 ? 4.742 -4.069 7.067 1.00 91.38 105 ILE A CA 1
ATOM 859 C C . ILE A 1 105 ? 4.655 -5.500 7.590 1.00 91.38 105 ILE A C 1
ATOM 861 O O . ILE A 1 105 ? 5.035 -6.451 6.909 1.00 91.38 105 ILE A O 1
ATOM 865 N N . ASP A 1 106 ? 4.123 -5.658 8.79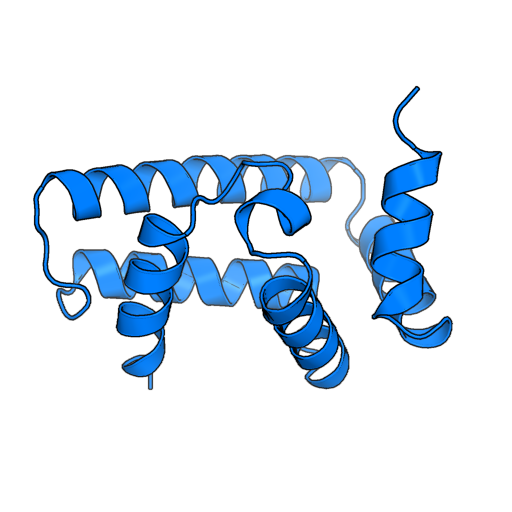5 1.00 91.94 106 ASP A N 1
ATOM 866 C CA . ASP A 1 106 ? 3.813 -6.965 9.367 1.00 91.94 106 ASP A CA 1
ATOM 867 C C . ASP A 1 106 ? 2.453 -7.497 8.858 1.00 91.94 106 ASP A C 1
ATOM 869 O O . ASP A 1 106 ? 1.601 -6.717 8.413 1.00 91.94 106 ASP A O 1
ATOM 873 N N . PRO A 1 107 ? 2.214 -8.823 8.917 1.00 91.38 107 PRO A N 1
ATOM 874 C CA . PRO A 1 107 ? 0.966 -9.416 8.437 1.00 91.38 107 PRO A CA 1
ATOM 875 C C . PRO A 1 107 ? -0.296 -8.851 9.098 1.00 91.38 107 PRO A C 1
ATOM 877 O O . PRO A 1 107 ? -1.312 -8.708 8.423 1.00 91.38 107 PRO A O 1
ATOM 880 N N . GLN A 1 108 ? -0.233 -8.491 10.385 1.00 93.69 108 GLN A N 1
ATOM 881 C CA . GLN A 1 108 ? -1.386 -7.982 11.128 1.00 93.69 108 GLN A CA 1
ATOM 882 C C . GLN A 1 108 ? -1.784 -6.585 10.635 1.00 93.69 108 GLN A C 1
ATOM 884 O O . GLN A 1 108 ? -2.958 -6.333 10.367 1.00 93.69 108 GLN A O 1
ATOM 889 N N . THR A 1 109 ? -0.799 -5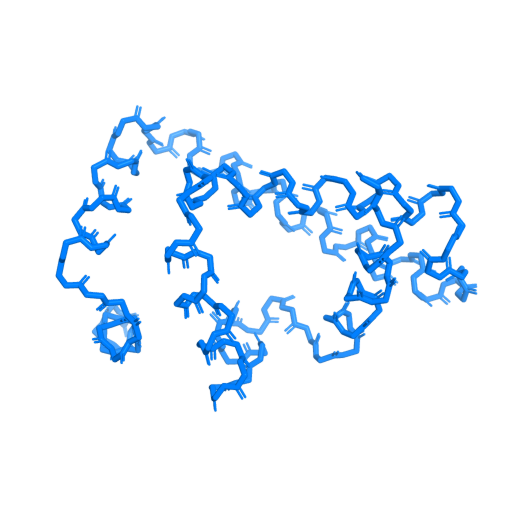.709 10.434 1.00 94.62 109 THR A N 1
ATOM 890 C CA . THR A 1 109 ? -0.987 -4.377 9.846 1.00 94.62 109 THR A CA 1
ATOM 891 C C . THR A 1 109 ? -1.547 -4.479 8.425 1.00 94.62 109 THR A C 1
ATOM 893 O O . THR A 1 109 ? -2.479 -3.759 8.068 1.00 94.62 109 THR A O 1
ATOM 896 N N . CYS A 1 110 ? -1.034 -5.41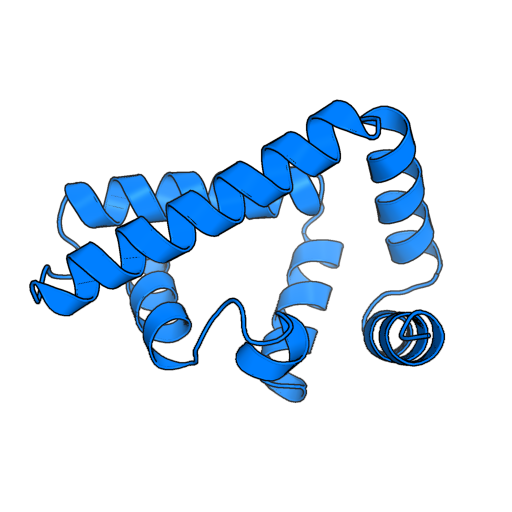1 7.614 1.00 92.69 110 CYS A N 1
ATOM 897 C CA . CYS A 1 110 ? -1.552 -5.653 6.266 1.00 92.69 110 CYS A CA 1
ATOM 898 C C . CYS A 1 110 ? -3.011 -6.134 6.274 1.00 92.69 110 CYS A C 1
ATOM 900 O O . CYS A 1 110 ? -3.817 -5.656 5.476 1.00 92.69 110 CYS A O 1
ATOM 902 N N . GLU A 1 111 ? -3.372 -7.066 7.160 1.00 93.44 111 GLU A N 1
ATOM 903 C CA . GLU A 1 111 ? -4.748 -7.559 7.283 1.00 93.44 111 GLU A CA 1
ATOM 904 C C . GLU A 1 111 ? -5.702 -6.447 7.741 1.00 93.44 111 GLU A C 1
ATOM 906 O O . GLU A 1 111 ? -6.783 -6.275 7.173 1.00 93.44 111 GLU A O 1
ATOM 911 N N . TYR A 1 112 ? -5.284 -5.660 8.734 1.00 95.50 112 TYR A N 1
ATOM 912 C CA . TYR A 1 112 ? -6.039 -4.520 9.245 1.00 95.50 112 TYR A CA 1
ATOM 913 C C . TYR A 1 112 ? -6.342 -3.500 8.138 1.00 95.50 112 TYR A C 1
ATOM 915 O O . TYR A 1 112 ? -7.499 -3.124 7.933 1.00 95.50 112 TYR A O 1
ATOM 923 N N . MET A 1 113 ? -5.330 -3.140 7.344 1.00 94.81 113 MET A N 1
ATOM 924 C CA . MET A 1 113 ? -5.506 -2.224 6.215 1.00 94.81 113 MET A CA 1
ATOM 925 C C . MET A 1 113 ? -6.279 -2.836 5.056 1.00 94.81 113 MET A C 1
ATOM 927 O O . MET A 1 113 ? -7.043 -2.129 4.405 1.00 94.81 113 MET A O 1
ATOM 931 N N . SER A 1 114 ? -6.150 -4.139 4.806 1.00 92.19 114 SER A N 1
ATOM 932 C CA . SER A 1 114 ? -6.961 -4.826 3.797 1.00 92.19 114 SER A CA 1
ATOM 933 C C . SER A 1 114 ? -8.456 -4.734 4.125 1.00 92.19 114 SER A C 1
ATOM 935 O O . SER A 1 114 ? -9.252 -4.393 3.249 1.00 92.19 114 SER A O 1
ATOM 937 N N . LYS A 1 115 ? -8.835 -4.931 5.397 1.00 94.38 115 LYS A N 1
ATOM 938 C CA . LYS A 1 115 ? -10.221 -4.751 5.867 1.00 94.38 115 LYS A CA 1
ATOM 939 C C . LYS A 1 115 ? -10.695 -3.308 5.711 1.00 94.38 115 LYS A C 1
ATOM 941 O O . LYS A 1 115 ? -11.811 -3.089 5.248 1.00 94.38 115 LYS A O 1
ATOM 946 N N . ALA A 1 116 ? -9.853 -2.334 6.058 1.00 94.94 116 ALA A N 1
ATOM 947 C CA . ALA A 1 116 ? -10.187 -0.921 5.900 1.00 94.94 116 ALA A CA 1
A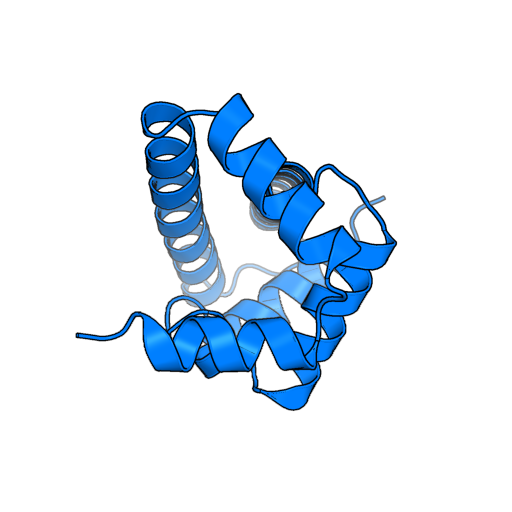TOM 948 C C . ALA A 1 116 ? -10.388 -0.541 4.422 1.00 94.94 116 ALA A C 1
ATOM 950 O O . ALA A 1 116 ? -11.372 0.112 4.076 1.00 94.94 116 ALA A O 1
ATOM 951 N N . MET A 1 117 ? -9.497 -1.002 3.538 1.00 92.56 117 MET A N 1
ATOM 952 C CA . MET A 1 117 ? -9.553 -0.725 2.101 1.00 92.56 117 MET A CA 1
ATOM 953 C C . MET A 1 117 ? -10.748 -1.377 1.402 1.00 92.56 117 MET A C 1
ATOM 955 O O . MET A 1 117 ? -11.265 -0.795 0.454 1.00 92.56 117 MET A O 1
ATOM 959 N N . ALA A 1 118 ? -11.225 -2.535 1.867 1.00 91.19 118 ALA A N 1
ATOM 960 C CA . ALA A 1 118 ? -12.379 -3.224 1.280 1.00 91.19 118 ALA A CA 1
ATOM 961 C C . ALA A 1 118 ? -13.692 -2.413 1.341 1.00 91.19 118 ALA A C 1
ATOM 963 O O . ALA A 1 118 ? -14.661 -2.755 0.666 1.00 91.19 118 ALA A O 1
ATOM 964 N N . ILE A 1 119 ? -13.731 -1.354 2.155 1.00 89.69 119 ILE A N 1
ATOM 965 C CA . ILE A 1 119 ? -14.907 -0.503 2.385 1.00 89.69 119 ILE A CA 1
ATOM 966 C C . ILE A 1 119 ? -14.809 0.817 1.607 1.00 89.69 119 ILE A C 1
ATOM 968 O O . ILE A 1 119 ? -15.818 1.505 1.426 1.00 89.69 119 ILE A O 1
ATOM 972 N N . LEU A 1 120 ? -13.615 1.165 1.114 1.00 84.50 120 LEU A N 1
ATOM 973 C CA . LEU A 1 120 ? -13.415 2.359 0.303 1.00 84.50 120 LEU A CA 1
ATOM 974 C C . LEU A 1 120 ? -14.263 2.259 -0.969 1.00 84.50 120 LEU A C 1
ATOM 976 O O . LEU A 1 120 ? -14.124 1.318 -1.749 1.00 84.50 120 LEU A O 1
ATOM 980 N N . LYS A 1 121 ? -15.152 3.238 -1.149 1.00 60.16 121 LYS A N 1
ATOM 981 C CA . LYS A 1 121 ? -15.984 3.382 -2.347 1.00 60.16 121 LYS A CA 1
ATOM 982 C C . LYS A 1 121 ? -15.190 3.938 -3.524 1.00 60.16 121 LYS A C 1
ATOM 984 O O . LYS A 1 121 ? -14.229 4.706 -3.287 1.00 60.16 121 LYS A O 1
#

pLDDT: mean 88.39, std 10.9, range [38.94, 97.44]

Sequence (121 aa):
MQTIEVITMFEKYYTPEQLEELKERRQMLGEDKMHQAQVEWQELIEQVRTEMAKGTEPTSEPVQILAQQWRKLIQEFTGGNPEIEQSLSRMYQQEGVANASRNAIDPQTCEYMSKAMAILK

Radius of gyration: 14.83 Å; chains: 1; bounding box: 42×30×40 Å

Foldseek 3Di:
DPPPVLVVLLPVLDPPVQVVVLVVLPVVCDPVNVVVLVVLLLVLLVQLVVCVVVVPALQDPSNLVSLVSVVVSVCSNSVVPVSNVVSVVVSCVVVNVCVNVVNSDDPVSVVSSVVSNVPRD

Secondary structure (DSSP, 8-state):
--SHHHHHHHHTTS-HHHHHHHHHHHHHHHHHHHHHHHHHHHHHHHHHHHHHHTT--TTSHHHHHHHHHHHHHHHHHHTT-HHHHHHHHHHHHHH-HHHHTTTSS-HHHHHHHHHHHTT--